Protein AF-A0A7S3NLM1-F1 (afdb_monomer_lite)

Organism: NCBI:txid44058

Structure (mmCIF, N/CA/C/O backbone):
data_AF-A0A7S3NLM1-F1
#
_entry.id   AF-A0A7S3NLM1-F1
#
loop_
_atom_site.group_PDB
_atom_site.id
_atom_site.type_symbol
_atom_site.label_atom_id
_atom_site.label_alt_id
_atom_site.label_comp_id
_atom_site.label_asym_id
_atom_site.label_entity_id
_atom_site.label_seq_id
_atom_site.pdbx_PDB_ins_code
_atom_site.Cartn_x
_atom_site.Cartn_y
_atom_site.Cartn_z
_atom_site.occupancy
_atom_site.B_iso_or_equiv
_atom_site.auth_seq_id
_atom_site.auth_comp_id
_atom_site.auth_asym_id
_atom_site.auth_atom_id
_atom_site.pdbx_PDB_model_num
ATOM 1 N N . SER A 1 1 ? 18.490 34.450 -46.435 1.00 62.84 1 SER A N 1
ATOM 2 C CA . SER A 1 1 ? 18.155 33.152 -47.071 1.00 62.84 1 SER A CA 1
ATOM 3 C C . SER A 1 1 ? 18.960 31.990 -46.483 1.00 62.84 1 SER A C 1
ATOM 5 O O . SER A 1 1 ? 18.357 30.974 -46.167 1.00 62.84 1 SER A O 1
ATOM 7 N N . PHE A 1 2 ? 20.268 32.144 -46.233 1.00 58.56 2 PHE A N 1
ATOM 8 C CA . PHE A 1 2 ? 21.143 31.094 -45.671 1.00 58.56 2 PHE A CA 1
ATOM 9 C C . PHE A 1 2 ? 20.804 30.619 -44.239 1.00 58.56 2 PHE A C 1
ATOM 11 O O . PHE A 1 2 ? 20.803 29.419 -43.981 1.00 58.56 2 PHE A O 1
ATOM 18 N N . GLY A 1 3 ? 20.452 31.525 -43.315 1.00 69.44 3 GLY A N 1
ATOM 19 C CA . GLY A 1 3 ? 20.170 31.158 -41.914 1.00 69.44 3 GLY A CA 1
ATOM 20 C C . GLY A 1 3 ? 18.983 30.198 -41.735 1.00 69.44 3 GLY A C 1
ATOM 21 O O . GLY A 1 3 ? 19.087 29.208 -41.016 1.00 69.44 3 GLY A O 1
ATOM 22 N N . ARG A 1 4 ? 17.887 30.416 -42.479 1.00 68.12 4 ARG A N 1
ATOM 23 C CA . ARG A 1 4 ? 16.708 29.526 -42.464 1.00 68.12 4 ARG A CA 1
ATOM 24 C C . ARG A 1 4 ? 17.016 28.129 -43.015 1.00 68.12 4 ARG A C 1
ATOM 26 O O . ARG A 1 4 ? 16.465 27.144 -42.533 1.00 68.12 4 ARG A O 1
ATOM 33 N N . ALA A 1 5 ? 17.906 28.028 -44.002 1.00 74.69 5 ALA A N 1
ATOM 34 C CA . ALA A 1 5 ? 18.314 26.742 -44.564 1.00 74.69 5 ALA A CA 1
ATOM 35 C C . ALA A 1 5 ? 19.135 25.916 -43.557 1.00 74.69 5 ALA A C 1
ATOM 37 O O . ALA A 1 5 ? 18.885 24.721 -43.399 1.00 74.69 5 ALA A O 1
ATOM 38 N N . ALA A 1 6 ? 20.049 26.558 -42.823 1.00 76.62 6 ALA A N 1
ATOM 39 C CA . ALA A 1 6 ? 20.844 25.905 -41.782 1.00 76.62 6 ALA A CA 1
ATOM 40 C C . ALA A 1 6 ? 19.979 25.404 -40.610 1.00 76.62 6 ALA A C 1
ATOM 42 O O . ALA A 1 6 ? 20.187 24.302 -40.099 1.00 76.62 6 ALA A O 1
ATOM 43 N N . GLU A 1 7 ? 18.970 26.177 -40.212 1.00 80.62 7 GLU A N 1
ATOM 44 C CA . GLU A 1 7 ? 18.048 25.802 -39.138 1.00 80.62 7 GLU A CA 1
ATOM 45 C C . GLU A 1 7 ? 17.127 24.635 -39.526 1.00 80.62 7 GLU A C 1
ATOM 47 O O . GLU A 1 7 ? 16.941 23.693 -38.751 1.00 80.62 7 GLU A O 1
ATOM 52 N N . ASN A 1 8 ? 16.641 24.625 -40.769 1.00 84.75 8 ASN A N 1
ATOM 53 C CA . ASN A 1 8 ? 15.881 23.501 -41.312 1.00 84.75 8 ASN A CA 1
ATOM 54 C C . ASN A 1 8 ? 16.720 22.216 -41.390 1.00 84.75 8 ASN A C 1
ATOM 56 O O . ASN A 1 8 ? 16.198 21.123 -41.158 1.00 84.75 8 ASN A O 1
ATOM 60 N N . LEU A 1 9 ? 18.022 22.331 -41.670 1.00 82.06 9 LEU A N 1
ATOM 61 C CA . LEU A 1 9 ? 18.938 21.190 -41.679 1.00 82.06 9 LEU A CA 1
ATOM 62 C C . LEU A 1 9 ? 19.147 20.618 -40.269 1.00 82.06 9 LEU A C 1
ATOM 64 O O . LEU A 1 9 ? 19.126 19.400 -40.092 1.00 82.06 9 LEU A O 1
ATOM 68 N N . LYS A 1 10 ? 19.293 21.485 -39.257 1.00 84.62 10 LYS A N 1
ATOM 69 C CA . LYS A 1 10 ? 19.396 21.068 -37.849 1.00 84.62 10 LYS A CA 1
ATOM 70 C C . LYS A 1 10 ? 18.141 20.329 -37.387 1.00 84.62 10 LYS A C 1
ATOM 72 O O . LYS A 1 10 ? 18.267 19.258 -36.798 1.00 84.62 10 LYS A O 1
ATOM 77 N N . LYS A 1 11 ? 16.949 20.848 -37.707 1.00 82.19 11 LYS A N 1
ATOM 78 C CA . LYS A 1 11 ? 15.674 20.186 -37.381 1.00 82.19 11 LYS A CA 1
ATOM 79 C C . LYS A 1 11 ? 15.560 18.812 -38.043 1.00 82.19 11 LYS A C 1
ATOM 81 O O . LYS A 1 11 ? 15.330 17.825 -37.350 1.00 82.19 11 LYS A O 1
ATOM 86 N N . LYS A 1 12 ? 15.837 18.716 -39.349 1.00 85.88 12 LYS A N 1
ATOM 87 C CA . LYS A 1 12 ? 15.828 17.430 -40.071 1.00 85.88 12 LYS A CA 1
ATOM 88 C C . LYS A 1 12 ? 16.835 16.427 -39.505 1.00 85.88 12 LYS A C 1
ATOM 90 O O . LYS A 1 12 ? 16.518 15.246 -39.387 1.00 85.88 12 LYS A O 1
ATOM 95 N N . ASN A 1 13 ? 18.033 16.874 -39.130 1.00 84.69 13 ASN A N 1
ATOM 96 C CA . ASN A 1 13 ? 19.042 15.997 -38.536 1.00 84.69 13 ASN A CA 1
ATOM 97 C C . ASN A 1 13 ? 18.647 15.524 -37.132 1.00 84.69 13 ASN A C 1
ATOM 99 O O . ASN A 1 13 ? 18.860 14.354 -36.822 1.00 84.69 13 ASN A O 1
ATOM 103 N N . ALA A 1 14 ? 18.025 16.380 -36.318 1.00 77.75 14 ALA A N 1
ATOM 104 C CA . ALA A 1 14 ? 17.492 15.993 -35.015 1.00 77.75 14 ALA A CA 1
ATOM 105 C C . ALA A 1 14 ? 16.374 14.947 -35.152 1.00 77.75 14 ALA A C 1
ATOM 107 O O . ALA A 1 14 ? 16.414 13.922 -34.480 1.00 77.75 14 ALA A O 1
ATOM 108 N N . GLU A 1 15 ? 15.427 15.133 -36.075 1.00 81.31 15 GLU A N 1
ATOM 109 C CA . GLU A 1 15 ? 14.373 14.142 -36.352 1.00 81.31 15 GLU A CA 1
ATOM 110 C C . GLU A 1 15 ? 14.943 12.801 -36.824 1.00 81.31 15 GLU A C 1
ATOM 112 O O . GLU A 1 15 ? 14.511 11.733 -36.383 1.00 81.31 15 GLU A O 1
ATOM 117 N N . ARG A 1 16 ? 15.950 12.840 -37.703 1.00 82.50 16 ARG A N 1
ATOM 118 C CA . ARG A 1 16 ? 16.629 11.636 -38.194 1.00 82.50 16 ARG A CA 1
ATOM 119 C C . ARG A 1 16 ? 17.373 10.915 -37.071 1.00 82.50 16 ARG A C 1
ATOM 121 O O . ARG A 1 16 ? 17.345 9.687 -37.005 1.00 82.50 16 ARG A O 1
ATOM 128 N N . TRP A 1 17 ? 18.001 11.677 -36.178 1.00 76.44 17 TRP A N 1
ATOM 129 C CA . TRP A 1 17 ? 18.663 11.163 -34.984 1.00 76.44 17 TRP A CA 1
ATOM 130 C C . TRP A 1 17 ? 17.658 10.515 -34.022 1.00 76.44 17 TRP A C 1
ATOM 132 O O . TRP A 1 17 ? 17.884 9.384 -33.594 1.00 76.44 17 TRP A O 1
ATOM 142 N N . TRP A 1 18 ? 16.506 11.151 -33.778 1.00 71.94 18 TRP A N 1
ATOM 143 C CA . TRP A 1 18 ? 15.428 10.599 -32.952 1.00 71.94 18 TRP A CA 1
ATOM 144 C C . TRP A 1 18 ? 14.827 9.317 -33.528 1.00 71.94 18 TRP A C 1
ATOM 146 O O . TRP A 1 18 ? 14.647 8.364 -32.778 1.00 71.94 18 TRP A O 1
ATOM 156 N N . ARG A 1 19 ? 14.582 9.229 -34.844 1.00 77.75 19 ARG A N 1
ATOM 157 C CA . ARG A 1 19 ? 14.093 7.983 -35.473 1.00 77.75 19 ARG A CA 1
ATOM 158 C C . ARG A 1 19 ? 15.082 6.830 -35.318 1.00 77.75 19 ARG A C 1
ATOM 160 O O . ARG A 1 19 ? 14.673 5.703 -35.057 1.00 77.75 19 ARG A O 1
ATOM 167 N N . ARG A 1 20 ? 16.382 7.116 -35.447 1.00 74.75 20 ARG A N 1
ATOM 168 C CA . ARG A 1 20 ? 17.441 6.109 -35.307 1.00 74.75 20 ARG A CA 1
ATOM 169 C C . ARG A 1 20 ? 17.597 5.638 -33.856 1.00 74.75 20 ARG A C 1
ATOM 171 O O . ARG A 1 20 ? 17.660 4.440 -33.613 1.00 74.75 20 ARG A O 1
ATOM 178 N N . MET A 1 21 ? 17.606 6.570 -32.903 1.00 61.69 21 MET A N 1
ATOM 179 C CA . MET A 1 21 ? 17.732 6.277 -31.467 1.00 61.69 21 MET A CA 1
ATOM 180 C C . MET A 1 21 ? 16.466 5.648 -30.875 1.00 61.69 21 MET A C 1
ATOM 182 O O . MET A 1 21 ? 16.560 4.783 -30.007 1.00 61.69 21 MET A O 1
ATOM 186 N N . GLY A 1 22 ? 15.290 6.083 -31.336 1.00 61.91 22 GLY A N 1
ATOM 187 C CA . GLY A 1 22 ? 13.995 5.549 -30.929 1.00 61.91 22 GLY A CA 1
ATOM 188 C C . GLY A 1 22 ? 13.877 4.070 -31.272 1.00 61.91 22 GLY A C 1
ATOM 189 O O . GLY A 1 22 ? 13.580 3.282 -30.387 1.00 61.91 22 GLY A O 1
ATOM 190 N N . GLY A 1 23 ? 14.223 3.672 -32.502 1.00 62.00 23 GLY A N 1
ATOM 191 C CA . GLY A 1 23 ? 14.181 2.265 -32.921 1.00 62.00 23 GLY A CA 1
ATOM 192 C C . GLY A 1 23 ? 15.163 1.352 -32.176 1.00 62.00 23 GLY A C 1
ATOM 193 O O . GLY A 1 23 ? 14.821 0.219 -31.846 1.00 62.00 23 GLY A O 1
ATOM 194 N N . GLU A 1 24 ? 16.369 1.834 -31.857 1.00 64.25 24 GLU A N 1
ATOM 195 C CA . GLU A 1 24 ? 17.355 1.039 -31.111 1.00 64.25 24 GLU A CA 1
ATOM 196 C C . GLU A 1 24 ? 16.946 0.835 -29.643 1.00 64.25 24 GLU A C 1
ATOM 198 O O . GLU A 1 24 ? 17.044 -0.277 -29.115 1.00 64.25 24 GLU A O 1
ATOM 203 N N . LYS A 1 25 ? 16.464 1.897 -28.980 1.00 60.38 25 LYS A N 1
ATOM 204 C CA . LYS A 1 25 ? 15.961 1.813 -27.602 1.00 60.38 25 LYS A CA 1
ATOM 205 C C . LYS A 1 25 ? 14.702 0.957 -27.535 1.00 60.38 25 LYS A C 1
ATOM 207 O O . LYS A 1 25 ? 14.636 0.079 -26.684 1.00 60.38 25 LYS A O 1
ATOM 212 N N . GLU A 1 26 ? 13.768 1.155 -28.459 1.00 67.25 26 GLU A N 1
ATOM 213 C CA . GLU A 1 26 ? 12.529 0.381 -28.562 1.00 67.25 26 GLU A CA 1
ATOM 214 C C . GLU A 1 26 ? 12.821 -1.118 -28.728 1.00 67.25 26 GLU A C 1
ATOM 216 O O . GLU A 1 26 ? 12.281 -1.932 -27.988 1.00 67.25 26 GLU A O 1
ATOM 221 N N . CYS A 1 27 ? 13.774 -1.495 -29.590 1.00 67.38 27 CYS A N 1
ATOM 222 C CA . CYS A 1 27 ? 14.176 -2.896 -29.753 1.00 67.38 27 CYS A CA 1
ATOM 223 C C . CYS A 1 27 ? 14.797 -3.488 -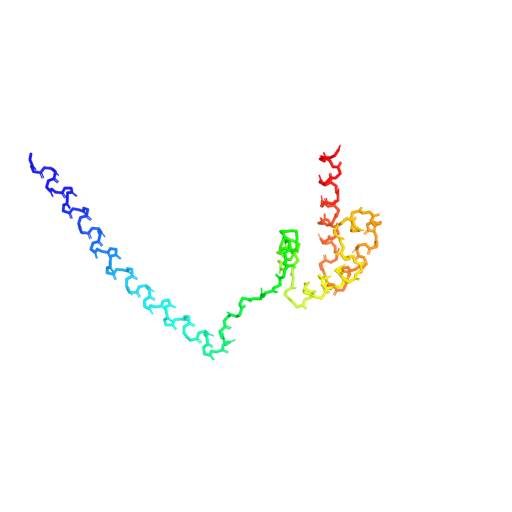28.472 1.00 67.38 27 CYS A C 1
ATOM 225 O O . CYS A 1 27 ? 14.549 -4.647 -28.137 1.00 67.38 27 CYS A O 1
ATOM 227 N N . LYS A 1 28 ? 15.585 -2.705 -27.722 1.00 74.88 28 LYS A N 1
ATOM 228 C CA . LYS A 1 28 ? 16.143 -3.133 -26.425 1.00 74.88 28 LYS A CA 1
ATOM 229 C C . LYS A 1 28 ? 15.053 -3.294 -25.359 1.00 74.88 28 LYS A C 1
ATOM 231 O O . LYS A 1 28 ? 15.076 -4.285 -24.633 1.00 74.88 28 LYS A O 1
ATOM 236 N N . PHE A 1 29 ? 14.088 -2.376 -25.300 1.00 78.12 29 PHE A N 1
ATOM 237 C CA . PHE A 1 29 ? 12.927 -2.479 -24.411 1.00 78.12 29 PHE A CA 1
ATOM 238 C C . PHE A 1 29 ? 12.060 -3.690 -24.747 1.00 78.12 29 PHE A C 1
ATOM 240 O O . PHE A 1 29 ? 11.701 -4.440 -23.848 1.00 78.12 29 PHE A O 1
ATOM 247 N N . GLN A 1 30 ? 11.787 -3.927 -26.029 1.00 79.44 30 GLN A N 1
ATOM 248 C CA . GLN A 1 30 ? 11.008 -5.075 -26.493 1.00 79.44 30 GLN A CA 1
ATOM 249 C C . GLN A 1 30 ? 11.692 -6.402 -26.163 1.00 79.44 30 GLN A C 1
ATOM 251 O O . GLN A 1 30 ? 11.036 -7.325 -25.688 1.00 79.44 30 GLN A O 1
ATOM 256 N N . LYS A 1 31 ? 13.016 -6.490 -26.343 1.00 83.44 31 LYS A N 1
ATOM 257 C CA . LYS A 1 31 ? 13.791 -7.670 -25.937 1.00 83.44 31 LYS A CA 1
ATOM 258 C C . LYS A 1 31 ? 13.722 -7.901 -24.429 1.00 83.44 31 LYS A C 1
ATOM 260 O O . LYS A 1 31 ? 13.455 -9.018 -24.007 1.00 83.44 31 LYS A O 1
ATOM 265 N N . ALA A 1 32 ? 13.913 -6.851 -23.629 1.00 83.25 32 ALA A N 1
ATOM 266 C CA . ALA A 1 32 ? 13.813 -6.949 -22.175 1.00 83.25 32 ALA A CA 1
ATOM 267 C C . ALA A 1 32 ? 12.400 -7.357 -21.723 1.00 83.25 32 ALA A C 1
ATOM 269 O O . ALA A 1 32 ? 12.262 -8.223 -20.864 1.00 83.25 32 ALA A O 1
ATOM 270 N N . ALA A 1 33 ? 11.357 -6.781 -22.326 1.00 82.56 33 ALA A N 1
ATOM 271 C CA . ALA A 1 33 ? 9.968 -7.130 -22.047 1.00 82.56 33 ALA A CA 1
ATOM 272 C C . ALA A 1 33 ? 9.678 -8.598 -22.385 1.00 82.56 33 ALA A C 1
ATOM 274 O O . ALA A 1 33 ? 9.123 -9.304 -21.552 1.00 82.56 33 ALA A O 1
ATOM 275 N N . HIS A 1 34 ? 10.125 -9.079 -23.549 1.00 84.81 34 HIS A N 1
ATOM 276 C CA . HIS A 1 34 ? 9.975 -10.480 -23.945 1.00 84.81 34 HIS A CA 1
ATOM 277 C C . HIS A 1 34 ? 10.666 -11.434 -22.963 1.00 84.81 34 HIS A C 1
ATOM 279 O O . HIS A 1 34 ? 10.052 -12.39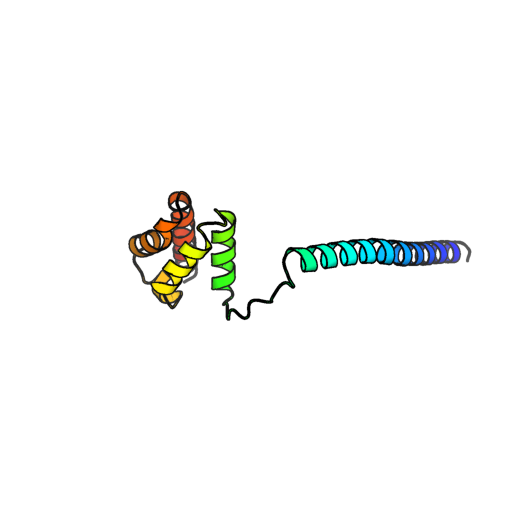1 -22.504 1.00 84.81 34 HIS A O 1
ATOM 285 N N . SER A 1 35 ? 11.913 -11.146 -22.577 1.00 85.81 35 SER A N 1
ATOM 286 C CA . SER A 1 35 ? 12.631 -11.965 -21.592 1.00 85.81 35 SER A CA 1
ATOM 287 C C . SER A 1 35 ? 11.942 -11.977 -20.224 1.00 85.81 35 SER A C 1
ATOM 289 O O . SER A 1 35 ? 11.914 -13.008 -19.559 1.00 85.81 35 SER A O 1
ATOM 291 N N . LEU A 1 36 ? 11.359 -10.852 -19.797 1.00 84.88 36 LEU A N 1
ATOM 292 C CA . LEU A 1 36 ? 10.574 -10.794 -18.562 1.00 84.88 36 LEU A CA 1
ATOM 293 C C . LEU A 1 36 ? 9.262 -11.585 -18.678 1.00 84.88 36 LEU A C 1
ATOM 295 O O . LEU A 1 36 ? 8.887 -12.255 -17.720 1.00 84.88 36 LEU A O 1
ATOM 299 N N . GLU A 1 37 ? 8.585 -11.543 -19.829 1.00 88.44 37 GLU A N 1
ATOM 300 C CA . GLU A 1 37 ? 7.376 -12.337 -20.084 1.00 88.44 37 GLU A CA 1
ATOM 301 C C . GLU A 1 37 ? 7.661 -13.845 -20.103 1.00 88.44 37 GLU A C 1
ATOM 303 O O . GLU A 1 37 ? 6.859 -14.613 -19.576 1.00 88.44 37 GLU A O 1
ATOM 308 N N . GLU A 1 38 ? 8.797 -14.280 -20.654 1.00 86.75 38 GLU A N 1
ATOM 309 C CA . GLU A 1 38 ? 9.213 -15.690 -20.624 1.00 86.75 38 GLU A CA 1
ATOM 310 C C . GLU A 1 38 ? 9.519 -16.175 -19.199 1.00 86.75 38 GLU A C 1
ATOM 312 O O . GLU A 1 38 ? 9.151 -17.291 -18.837 1.00 86.75 38 GLU A O 1
ATOM 317 N N . LEU A 1 39 ? 10.160 -15.337 -18.374 1.00 86.56 39 LEU A N 1
ATOM 318 C CA . LEU A 1 39 ? 10.561 -15.697 -17.008 1.00 86.56 39 LEU A CA 1
ATOM 319 C C . LEU A 1 39 ? 9.427 -15.592 -15.978 1.00 86.56 39 LEU A C 1
ATOM 321 O O . LEU A 1 39 ? 9.394 -16.363 -15.019 1.00 86.56 39 LEU A O 1
ATOM 325 N N . HIS A 1 40 ? 8.522 -14.623 -16.137 1.00 82.62 40 HIS A N 1
ATOM 326 C CA . HIS A 1 40 ? 7.509 -14.281 -15.130 1.00 82.62 40 HIS A CA 1
ATOM 327 C C . HIS A 1 40 ? 6.062 -14.444 -15.618 1.00 82.62 40 HIS A C 1
ATOM 329 O O . HIS A 1 40 ? 5.128 -14.267 -14.833 1.00 82.62 40 HIS A O 1
ATOM 335 N N . GLY A 1 41 ? 5.863 -14.804 -16.888 1.00 82.56 41 GLY A N 1
ATOM 336 C CA . GLY A 1 41 ? 4.558 -14.812 -17.537 1.00 82.56 41 GLY A CA 1
ATOM 337 C C . GLY A 1 41 ? 4.103 -13.410 -17.949 1.00 82.56 41 GLY A C 1
ATOM 338 O O . GLY A 1 41 ? 4.641 -12.388 -17.518 1.00 82.56 41 GLY A O 1
ATOM 339 N N . LYS A 1 42 ? 3.069 -13.344 -18.796 1.00 79.12 42 LYS A N 1
ATOM 340 C CA . LYS A 1 42 ? 2.503 -12.058 -19.221 1.00 79.12 42 LYS A CA 1
ATOM 341 C C . LYS A 1 42 ? 1.899 -11.316 -18.027 1.00 79.12 42 LYS A C 1
ATOM 343 O O . LYS A 1 42 ? 1.077 -11.905 -17.316 1.00 79.12 42 LYS A O 1
ATOM 348 N N . PRO A 1 43 ? 2.225 -10.025 -17.826 1.00 68.81 43 PRO A N 1
ATOM 349 C CA . PRO A 1 43 ? 1.623 -9.236 -16.765 1.00 68.81 43 PRO A CA 1
ATOM 350 C C . PRO A 1 43 ? 0.113 -9.169 -16.986 1.00 68.81 43 PRO A C 1
ATOM 352 O O . PRO A 1 43 ? -0.390 -8.554 -17.928 1.00 68.81 43 PRO A O 1
ATOM 355 N N . THR A 1 44 ? -0.632 -9.834 -16.110 1.00 64.75 44 THR A N 1
ATOM 356 C CA . THR A 1 44 ? -2.086 -9.761 -16.127 1.00 64.75 44 THR A CA 1
ATOM 357 C C . THR A 1 44 ? -2.500 -8.431 -15.512 1.00 64.75 44 THR A C 1
ATOM 359 O O . THR A 1 44 ? -2.110 -8.087 -14.394 1.00 64.75 44 THR A O 1
ATOM 362 N N . LYS A 1 45 ? -3.312 -7.651 -16.233 1.00 57.59 45 LYS A N 1
ATOM 363 C CA . LYS A 1 45 ? -4.034 -6.540 -15.609 1.00 57.59 45 LYS A CA 1
ATOM 364 C C . LYS A 1 45 ? -4.993 -7.168 -14.606 1.00 57.59 45 LYS A C 1
ATOM 366 O O . LYS A 1 45 ? -6.006 -7.736 -15.013 1.00 57.59 45 LYS A O 1
ATOM 371 N N . ARG A 1 46 ? -4.668 -7.121 -13.311 1.00 55.34 46 ARG A N 1
ATOM 372 C CA . ARG A 1 46 ? -5.612 -7.512 -12.258 1.00 55.34 46 ARG A CA 1
ATOM 373 C C . ARG A 1 46 ? -6.886 -6.692 -12.466 1.00 55.34 46 ARG A C 1
ATOM 375 O O . ARG A 1 46 ? -6.872 -5.480 -12.276 1.00 55.34 46 ARG A O 1
ATOM 382 N N . LYS A 1 47 ? -7.972 -7.351 -12.888 1.00 53.38 47 LYS A N 1
ATOM 383 C CA . LYS A 1 47 ? -9.337 -6.801 -12.907 1.00 53.38 47 LYS A CA 1
ATOM 384 C C . LYS A 1 47 ? -9.863 -6.711 -11.472 1.00 53.38 47 LYS A C 1
ATOM 386 O O . LYS A 1 47 ? -10.887 -7.292 -11.136 1.00 53.38 47 LYS A O 1
ATOM 391 N N . GLU A 1 48 ? -9.114 -6.068 -10.591 1.00 59.25 48 GLU A N 1
ATOM 392 C CA . GLU A 1 48 ? -9.605 -5.769 -9.256 1.00 59.25 48 GLU A CA 1
ATOM 393 C C . GLU A 1 48 ? -10.327 -4.424 -9.376 1.00 59.25 48 GLU A C 1
ATOM 395 O O . GLU A 1 48 ? -9.709 -3.426 -9.746 1.00 59.25 48 GLU A O 1
ATOM 400 N N . ASN A 1 49 ? -11.644 -4.415 -9.141 1.00 62.44 49 ASN A N 1
ATOM 401 C CA . ASN A 1 49 ? -12.453 -3.197 -9.047 1.00 62.44 49 ASN A CA 1
ATOM 402 C C . ASN A 1 49 ? -11.976 -2.396 -7.828 1.00 62.44 49 ASN A C 1
ATOM 404 O O . ASN A 1 49 ? -12.547 -2.501 -6.748 1.00 62.44 49 ASN A O 1
ATOM 408 N N . MET A 1 50 ? -10.877 -1.664 -7.986 1.00 66.00 50 MET A N 1
ATOM 409 C CA . MET A 1 50 ? -10.296 -0.841 -6.938 1.00 66.00 50 MET A CA 1
ATOM 410 C C . MET A 1 50 ? -10.742 0.593 -7.086 1.00 66.00 50 MET A C 1
ATOM 412 O O . MET A 1 50 ? -10.609 1.203 -8.148 1.00 66.00 50 MET A O 1
ATOM 416 N N . THR A 1 51 ? -11.231 1.139 -5.985 1.00 79.50 51 THR A N 1
ATOM 417 C CA . THR A 1 51 ? -11.454 2.569 -5.847 1.00 79.50 51 THR A CA 1
ATOM 418 C C . THR A 1 51 ? -10.112 3.306 -5.795 1.00 79.50 51 THR A C 1
ATOM 420 O O . THR A 1 51 ? -9.061 2.729 -5.504 1.00 79.50 51 THR A O 1
ATOM 423 N N . VAL A 1 52 ? -10.137 4.616 -6.044 1.00 77.81 52 VAL A N 1
ATOM 424 C CA . VAL A 1 52 ? -8.953 5.482 -5.891 1.00 77.81 52 VAL A CA 1
ATOM 425 C C . VAL A 1 52 ? -8.382 5.386 -4.470 1.00 77.81 52 VAL A C 1
ATOM 427 O O . VAL A 1 52 ? -7.164 5.369 -4.298 1.00 77.81 52 VAL A O 1
ATOM 430 N N . LEU A 1 53 ? -9.255 5.238 -3.469 1.00 75.81 53 LEU A N 1
ATOM 431 C CA . LEU A 1 53 ? -8.872 5.029 -2.074 1.00 75.81 53 LEU A CA 1
ATOM 432 C C . LEU A 1 53 ? -8.182 3.678 -1.861 1.00 75.81 53 LEU A C 1
ATOM 434 O O . LEU A 1 53 ? -7.144 3.636 -1.207 1.00 75.81 53 LEU A O 1
ATOM 438 N N . ASP A 1 54 ? -8.672 2.595 -2.476 1.00 75.19 54 ASP A N 1
ATOM 439 C CA . ASP A 1 54 ? -7.998 1.290 -2.412 1.00 75.19 54 ASP A CA 1
ATOM 440 C C . ASP A 1 54 ? -6.582 1.369 -2.996 1.00 75.19 54 ASP A C 1
ATOM 442 O O . ASP A 1 54 ? -5.633 0.860 -2.399 1.00 75.19 54 ASP A O 1
ATOM 446 N N . CYS A 1 55 ? -6.412 2.047 -4.135 1.00 75.44 55 CYS A N 1
ATOM 447 C CA . CYS A 1 55 ? -5.097 2.268 -4.736 1.00 75.44 55 CYS A CA 1
ATOM 448 C C . CYS A 1 55 ? -4.180 3.088 -3.825 1.00 75.44 55 CYS A C 1
ATOM 450 O O . CYS A 1 55 ? -3.029 2.702 -3.622 1.00 75.44 55 CYS A O 1
ATOM 452 N N . LEU A 1 56 ? -4.677 4.189 -3.257 1.00 76.56 56 LEU A N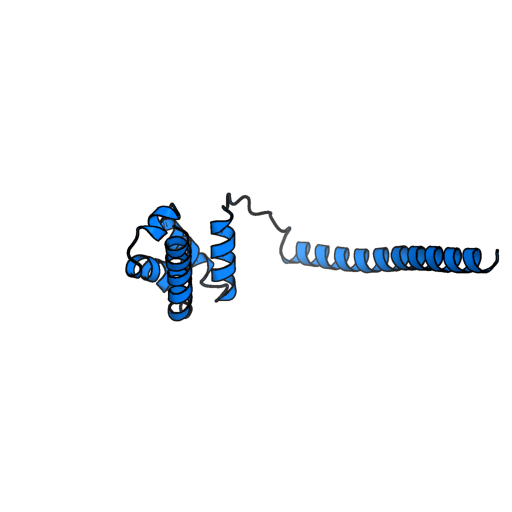 1
ATOM 453 C CA . LEU A 1 56 ? -3.898 5.046 -2.368 1.00 76.56 56 LEU A CA 1
ATOM 454 C C . LEU A 1 56 ? -3.437 4.270 -1.130 1.00 76.56 56 LEU A C 1
ATOM 456 O O . LEU A 1 56 ? -2.239 4.214 -0.852 1.00 76.56 56 LEU A O 1
ATOM 460 N N . VAL A 1 57 ? -4.362 3.589 -0.451 1.00 73.69 57 VAL A N 1
ATOM 461 C CA . VAL A 1 57 ? -4.063 2.781 0.737 1.00 73.69 57 VAL A CA 1
ATOM 462 C C . VAL A 1 57 ? -3.105 1.638 0.399 1.00 73.69 57 VAL A C 1
ATOM 464 O O . VAL A 1 57 ? -2.155 1.399 1.143 1.00 73.69 57 VAL A O 1
ATOM 467 N N . ARG A 1 58 ? -3.255 0.973 -0.755 1.00 72.56 58 ARG A N 1
ATOM 468 C CA . ARG A 1 58 ? -2.292 -0.047 -1.208 1.00 72.56 58 ARG A CA 1
ATOM 469 C C . ARG A 1 58 ? -0.907 0.524 -1.472 1.00 72.56 58 ARG A C 1
ATOM 471 O O . ARG A 1 58 ? 0.063 -0.128 -1.100 1.00 72.56 58 ARG A O 1
ATOM 478 N N . ILE A 1 59 ? -0.791 1.697 -2.093 1.00 74.06 59 ILE A N 1
ATOM 479 C CA . ILE A 1 59 ? 0.505 2.349 -2.340 1.00 74.06 59 ILE A CA 1
ATOM 480 C C . ILE A 1 59 ? 1.188 2.638 -1.006 1.00 74.06 59 ILE A C 1
ATOM 482 O O . ILE A 1 59 ? 2.329 2.221 -0.806 1.00 74.06 59 ILE A O 1
ATOM 486 N N . ILE A 1 60 ? 0.464 3.252 -0.073 1.00 70.88 60 ILE A N 1
ATOM 487 C CA . ILE A 1 60 ? 0.951 3.560 1.274 1.00 70.88 60 ILE A CA 1
ATOM 488 C C . ILE A 1 60 ? 1.431 2.288 1.985 1.00 70.88 60 ILE A C 1
ATOM 490 O O . ILE A 1 60 ? 2.545 2.248 2.504 1.00 70.88 60 ILE A O 1
ATOM 494 N N . LEU A 1 61 ? 0.631 1.218 1.949 1.00 66.00 61 LEU A N 1
ATOM 495 C CA . LEU A 1 61 ? 0.986 -0.064 2.558 1.00 66.00 61 LEU A CA 1
ATOM 496 C C . LEU A 1 61 ? 2.153 -0.757 1.834 1.00 66.00 61 LEU A C 1
ATOM 498 O O . LEU A 1 61 ? 2.971 -1.408 2.481 1.00 66.00 61 LEU A O 1
ATOM 502 N N . SER A 1 62 ? 2.269 -0.627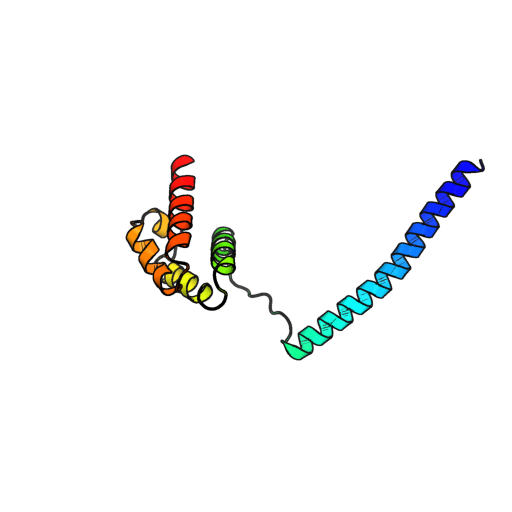 0.510 1.00 66.56 62 SER A N 1
ATOM 503 C CA . SER A 1 62 ? 3.299 -1.302 -0.296 1.00 66.56 62 SER A CA 1
ATOM 504 C C . SER A 1 62 ? 4.715 -0.794 -0.028 1.00 66.56 62 SER A C 1
ATOM 506 O O . SER A 1 62 ? 5.656 -1.584 -0.087 1.00 66.56 62 SER A O 1
ATOM 508 N N . GLN A 1 63 ? 4.850 0.483 0.343 1.00 63.47 63 GLN A N 1
ATOM 509 C CA . GLN A 1 63 ? 6.131 1.113 0.674 1.00 63.47 63 GLN A CA 1
ATOM 510 C C . GLN A 1 63 ? 6.735 0.602 1.991 1.00 63.47 63 GLN A C 1
ATOM 512 O O . GLN A 1 63 ? 7.876 0.926 2.307 1.00 63.47 63 GLN A O 1
ATOM 517 N N . THR A 1 64 ? 5.980 -0.178 2.774 1.00 56.31 64 THR A N 1
ATOM 518 C CA . THR A 1 64 ? 6.410 -0.660 4.092 1.00 56.31 64 THR A CA 1
ATOM 519 C C . THR A 1 64 ? 7.156 -1.992 3.990 1.00 56.31 64 THR A C 1
ATOM 521 O O . THR A 1 64 ? 8.364 -2.018 4.200 1.00 56.31 64 THR A O 1
ATOM 524 N N . THR A 1 65 ? 6.479 -3.081 3.598 1.00 54.16 65 THR A N 1
ATOM 525 C CA . THR A 1 65 ? 7.105 -4.387 3.323 1.00 54.16 65 THR A CA 1
ATOM 526 C C . THR A 1 65 ? 6.208 -5.238 2.413 1.00 54.16 65 THR A C 1
ATOM 528 O O . THR A 1 65 ? 5.089 -5.595 2.785 1.00 54.16 65 THR A O 1
ATOM 531 N N . TYR A 1 66 ? 6.708 -5.637 1.236 1.00 57.94 66 TYR A N 1
ATOM 532 C CA . TYR A 1 66 ? 5.972 -6.421 0.221 1.00 57.94 66 TYR A CA 1
ATOM 533 C C . TYR A 1 66 ? 5.301 -7.700 0.766 1.00 57.94 66 TYR A C 1
ATOM 535 O O . TYR A 1 66 ? 4.221 -8.075 0.319 1.00 57.94 66 TYR A O 1
ATOM 543 N N . LYS A 1 67 ? 5.920 -8.367 1.753 1.00 61.28 67 LYS A N 1
ATOM 544 C CA . LYS A 1 67 ? 5.468 -9.675 2.260 1.00 61.28 67 LYS A CA 1
ATOM 545 C C . LYS A 1 67 ? 4.226 -9.616 3.159 1.00 61.28 67 LYS A C 1
ATOM 547 O O . LYS A 1 67 ? 3.517 -10.612 3.254 1.00 61.28 67 LYS A O 1
ATOM 552 N N . THR A 1 68 ? 3.961 -8.493 3.827 1.00 65.19 68 THR A N 1
ATOM 553 C CA . THR A 1 68 ? 2.883 -8.385 4.833 1.00 65.19 68 THR A CA 1
ATOM 554 C C . THR A 1 68 ? 1.831 -7.328 4.491 1.00 65.19 68 THR A C 1
ATOM 556 O O . THR A 1 68 ? 0.713 -7.402 5.001 1.00 65.19 68 THR A O 1
ATOM 559 N N . SER A 1 69 ? 2.128 -6.410 3.566 1.00 66.94 69 SER A N 1
ATOM 560 C CA . SER A 1 69 ? 1.222 -5.339 3.125 1.00 66.94 69 SER A CA 1
ATOM 561 C C . SER A 1 69 ? -0.076 -5.856 2.498 1.00 66.94 69 SER A C 1
ATOM 563 O O . SER A 1 69 ? -1.158 -5.365 2.814 1.00 66.94 69 SER A O 1
ATOM 565 N N . ALA A 1 70 ? 0.006 -6.898 1.667 1.00 72.88 70 ALA A N 1
ATOM 566 C CA . ALA A 1 70 ? -1.170 -7.523 1.064 1.00 72.88 70 ALA A CA 1
ATOM 567 C C . ALA A 1 70 ? -2.093 -8.164 2.114 1.00 72.88 70 ALA A C 1
ATOM 569 O O . ALA A 1 70 ? -3.314 -8.073 2.004 1.00 72.88 70 ALA A O 1
ATOM 570 N N . ARG A 1 71 ? -1.511 -8.775 3.155 1.00 74.94 71 ARG A N 1
ATOM 571 C CA . ARG A 1 71 ? -2.261 -9.410 4.245 1.00 74.94 71 ARG A CA 1
ATOM 572 C C . ARG A 1 71 ? -2.938 -8.374 5.141 1.00 74.94 71 ARG A C 1
ATOM 574 O O . ARG A 1 71 ? -4.094 -8.565 5.494 1.00 74.94 71 ARG A O 1
ATOM 581 N N . ALA A 1 72 ? -2.252 -7.273 5.449 1.00 73.06 72 ALA A N 1
ATOM 582 C CA . ALA A 1 72 ? -2.827 -6.163 6.207 1.00 73.06 72 ALA A CA 1
ATOM 583 C C . ALA A 1 72 ? -3.993 -5.502 5.453 1.00 73.06 72 ALA A C 1
ATOM 585 O O . ALA A 1 72 ? -5.052 -5.298 6.036 1.00 73.06 72 ALA A O 1
ATOM 586 N N . PHE A 1 73 ? -3.840 -5.247 4.147 1.00 76.12 73 PHE A N 1
ATOM 587 C CA . PHE A 1 73 ? -4.922 -4.710 3.315 1.00 76.12 73 PHE A CA 1
ATOM 588 C C . PHE A 1 73 ? -6.125 -5.659 3.246 1.00 76.12 73 PHE A C 1
ATOM 590 O O . PHE A 1 73 ? -7.263 -5.227 3.410 1.00 76.12 73 PHE A O 1
ATOM 597 N N . ALA A 1 74 ? -5.880 -6.957 3.044 1.00 81.38 74 ALA A N 1
ATOM 598 C CA . ALA A 1 74 ? -6.943 -7.956 3.015 1.00 81.38 74 ALA A CA 1
ATOM 599 C C . ALA A 1 74 ? -7.690 -8.040 4.356 1.00 81.38 74 ALA A C 1
ATOM 601 O O . ALA A 1 74 ? -8.914 -8.104 4.361 1.00 81.38 74 ALA A O 1
ATOM 602 N N . ASN A 1 75 ? -6.973 -7.988 5.483 1.00 81.31 75 ASN A N 1
ATOM 603 C CA . ASN A 1 75 ? -7.586 -8.022 6.810 1.00 81.31 75 ASN A CA 1
ATOM 604 C C . ASN A 1 75 ? -8.396 -6.748 7.101 1.00 81.31 75 ASN A C 1
ATOM 606 O O . ASN A 1 75 ? -9.499 -6.830 7.632 1.00 81.31 75 ASN A O 1
ATOM 610 N N . LEU A 1 76 ? -7.890 -5.583 6.679 1.00 79.50 76 LEU A N 1
ATOM 611 C CA . LEU A 1 76 ? -8.597 -4.308 6.784 1.00 79.50 76 LEU A CA 1
ATOM 612 C C . LEU A 1 76 ? -9.902 -4.324 5.978 1.00 79.50 76 LEU A C 1
ATOM 614 O O . LEU A 1 76 ? -10.950 -4.006 6.520 1.00 79.50 76 LEU A O 1
ATOM 618 N N . LYS A 1 77 ? -9.864 -4.752 4.710 1.00 82.25 77 LYS A N 1
ATOM 619 C CA . LYS A 1 77 ? -11.065 -4.859 3.864 1.00 82.25 77 LYS A CA 1
ATOM 620 C C . LYS A 1 77 ? -12.041 -5.941 4.327 1.00 82.25 77 LYS A C 1
ATOM 622 O O . LYS A 1 77 ? -13.227 -5.832 4.037 1.00 82.25 77 LYS A O 1
ATOM 627 N N . ALA A 1 78 ? -11.555 -6.977 5.011 1.00 83.94 78 ALA A N 1
ATOM 628 C CA . ALA A 1 78 ? -12.401 -8.013 5.593 1.00 83.94 78 ALA A CA 1
ATOM 629 C C . ALA A 1 78 ? -13.159 -7.516 6.834 1.00 83.94 78 ALA A C 1
ATOM 631 O O . ALA A 1 78 ? -14.305 -7.908 7.028 1.00 83.94 78 ALA A O 1
ATOM 632 N N . GLN A 1 79 ? -12.536 -6.663 7.654 1.00 83.62 79 GLN A N 1
ATOM 633 C CA . GLN A 1 79 ? -13.183 -6.057 8.824 1.00 83.62 79 GLN A CA 1
ATOM 634 C C . GLN A 1 79 ? -14.011 -4.818 8.474 1.00 83.62 79 GLN A C 1
ATOM 636 O O . GLN A 1 79 ? -15.025 -4.578 9.117 1.00 83.62 79 GLN A O 1
ATOM 641 N N . PHE A 1 80 ? -13.605 -4.070 7.446 1.00 82.81 80 PHE A N 1
ATOM 642 C CA . PHE A 1 80 ? -14.261 -2.846 6.995 1.00 82.81 80 PHE A CA 1
ATOM 643 C C . PHE A 1 80 ? -14.502 -2.901 5.475 1.00 82.81 80 PHE A C 1
ATOM 645 O O . PHE A 1 80 ? -13.645 -2.505 4.667 1.00 82.81 80 PHE A O 1
ATOM 652 N N . PRO A 1 81 ? -15.670 -3.413 5.049 1.00 82.94 81 PRO A N 1
ATOM 653 C CA . PRO A 1 81 ? -16.058 -3.471 3.644 1.00 82.94 81 PRO A CA 1
ATOM 654 C C . PRO A 1 81 ? -16.103 -2.090 2.977 1.00 82.94 81 PRO A C 1
ATOM 656 O O . PRO A 1 81 ? -15.738 -1.972 1.799 1.00 82.94 81 PRO A O 1
ATOM 659 N N . SER A 1 82 ? -16.475 -1.042 3.719 1.00 81.69 82 SER A N 1
ATOM 660 C CA . SER A 1 82 ? -16.487 0.350 3.257 1.00 81.69 82 SER A CA 1
ATOM 661 C C . SER A 1 82 ? -15.458 1.228 3.980 1.00 81.69 82 SER A C 1
ATOM 663 O O . SER A 1 82 ? -15.097 0.992 5.128 1.00 81.69 82 SER A O 1
ATOM 665 N N . TRP A 1 83 ? -14.983 2.278 3.302 1.00 77.75 83 TRP A N 1
ATOM 666 C CA . TRP A 1 83 ? -14.084 3.267 3.915 1.00 77.75 83 TRP A CA 1
ATOM 667 C C . TRP A 1 83 ? -14.785 4.125 4.969 1.00 77.75 83 TRP A C 1
ATOM 669 O O . TRP A 1 83 ? -14.126 4.655 5.853 1.00 77.75 83 TRP A O 1
ATOM 679 N N . GLN A 1 84 ? -16.110 4.229 4.898 1.00 77.69 84 GLN A N 1
ATOM 680 C CA . GLN A 1 84 ? -16.909 4.946 5.882 1.00 77.69 84 GLN A CA 1
ATOM 681 C C . GLN A 1 84 ? -16.906 4.218 7.228 1.00 77.69 84 GLN A C 1
ATOM 683 O O . GLN A 1 84 ? -16.653 4.836 8.251 1.00 77.69 84 GLN A O 1
ATOM 688 N N . GLU A 1 85 ? -17.008 2.887 7.215 1.00 77.94 85 GLU A N 1
ATOM 689 C CA . GLU A 1 85 ? -16.853 2.075 8.428 1.00 77.94 85 GLU A CA 1
ATOM 690 C C . GLU A 1 85 ? -15.448 2.181 9.039 1.00 77.94 85 GLU A C 1
ATOM 692 O O . GLU A 1 85 ? -15.307 2.086 10.252 1.00 77.94 85 GLU A O 1
ATOM 697 N N . VAL A 1 86 ? -14.405 2.421 8.231 1.00 76.25 86 VAL A N 1
ATOM 698 C CA . VAL A 1 86 ? -13.049 2.701 8.748 1.00 76.25 86 VAL A CA 1
ATOM 699 C C . VAL A 1 86 ? -12.992 4.056 9.460 1.00 76.25 86 VAL A C 1
ATOM 701 O O . VAL A 1 86 ? -12.264 4.191 10.440 1.00 76.25 86 VAL A O 1
ATOM 704 N N . LEU A 1 87 ? -13.729 5.056 8.965 1.00 73.44 87 LEU A N 1
ATOM 705 C CA . LEU A 1 87 ? -13.788 6.400 9.551 1.00 73.44 87 LEU A CA 1
ATOM 706 C C . LEU A 1 87 ? -14.629 6.434 10.834 1.00 73.44 87 LEU A C 1
ATOM 708 O O . LEU A 1 87 ? -14.260 7.129 11.777 1.00 73.44 87 LEU A O 1
ATOM 712 N N . ASP A 1 88 ? -15.721 5.669 10.873 1.00 76.88 88 ASP A N 1
ATOM 713 C CA . ASP A 1 88 ? -16.624 5.585 12.026 1.00 76.88 88 ASP A CA 1
ATOM 714 C C . ASP A 1 88 ? -16.073 4.672 13.140 1.00 76.88 88 ASP A C 1
ATOM 716 O O . ASP A 1 88 ? -16.513 4.734 14.291 1.00 76.88 88 ASP A O 1
ATOM 720 N N . ALA A 1 89 ? -15.106 3.806 12.819 1.00 76.00 89 A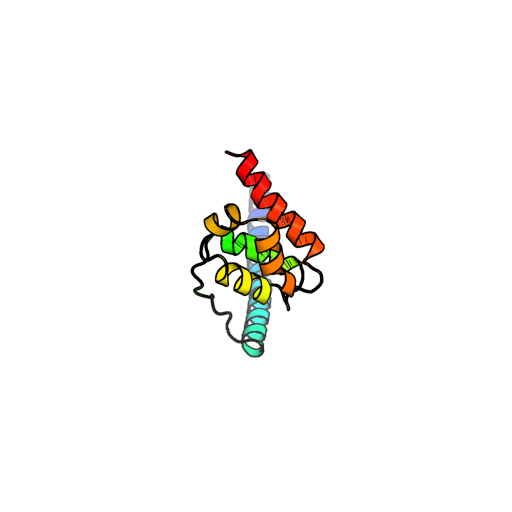LA A N 1
ATOM 721 C CA . ALA A 1 89 ? -14.514 2.884 13.775 1.00 76.00 89 ALA A CA 1
ATOM 722 C C . ALA A 1 89 ? -13.531 3.573 14.739 1.00 76.00 89 ALA A C 1
ATOM 724 O O . ALA A 1 89 ? -12.747 4.440 14.339 1.00 76.00 89 ALA A O 1
ATOM 725 N N . PRO A 1 90 ? -13.464 3.124 16.009 1.00 74.69 90 PRO A N 1
ATOM 726 C CA . PRO A 1 90 ? -12.421 3.561 16.926 1.00 74.69 90 PRO A CA 1
ATOM 727 C C . PRO A 1 90 ? -11.033 3.266 16.351 1.00 74.69 90 PRO A C 1
ATOM 729 O O . PRO A 1 90 ? -10.780 2.162 15.861 1.00 74.69 90 PRO A O 1
ATOM 732 N N . SER A 1 91 ? -10.114 4.223 16.479 1.00 69.12 91 SER A N 1
ATOM 733 C CA . SER A 1 91 ? -8.749 4.135 15.939 1.00 69.12 91 SER A CA 1
ATOM 734 C C . SER A 1 91 ? -7.983 2.890 16.400 1.00 69.12 91 SER A C 1
ATOM 736 O O . SER A 1 91 ? -7.217 2.318 15.626 1.00 69.12 91 SER A O 1
ATOM 738 N N . SER A 1 92 ? -8.244 2.419 17.622 1.00 71.81 92 SER A N 1
ATOM 739 C CA . SER A 1 92 ? -7.714 1.160 18.158 1.00 71.81 92 SER A CA 1
ATOM 740 C C . SER A 1 92 ? -8.151 -0.061 17.344 1.00 71.81 92 SER A C 1
ATOM 742 O O . SER A 1 92 ? -7.347 -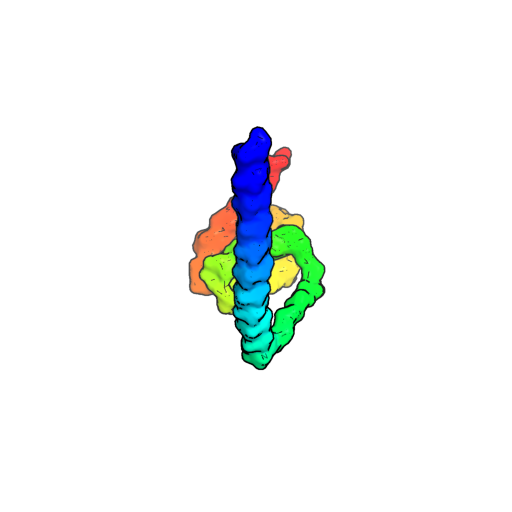0.940 17.065 1.00 71.81 92 SER A O 1
ATOM 744 N N . THR A 1 93 ? -9.403 -0.107 16.896 1.00 75.88 93 THR A N 1
ATOM 745 C CA . THR A 1 93 ? -9.947 -1.228 16.113 1.00 75.88 93 THR A CA 1
ATOM 746 C C . THR A 1 93 ? -9.292 -1.307 14.734 1.00 75.88 93 THR A C 1
ATOM 748 O O . THR A 1 93 ? -8.974 -2.390 14.242 1.00 75.88 93 THR A O 1
ATOM 751 N N . VAL A 1 94 ? -9.031 -0.152 14.118 1.00 72.94 94 VAL A N 1
ATOM 752 C CA . VAL A 1 94 ? -8.359 -0.084 12.815 1.00 72.94 94 VAL A CA 1
ATOM 753 C C . VAL A 1 94 ? -6.875 -0.452 12.937 1.00 72.94 94 VAL A C 1
ATOM 755 O O . VAL A 1 94 ? -6.342 -1.160 12.081 1.00 72.94 94 VAL A O 1
ATOM 758 N N . GLU A 1 95 ? -6.209 -0.034 14.018 1.00 71.44 95 GLU A N 1
ATOM 759 C CA . GLU A 1 95 ? -4.827 -0.419 14.340 1.00 71.44 95 GLU A CA 1
ATOM 760 C C . GLU A 1 95 ? -4.681 -1.942 14.508 1.00 71.44 95 GLU A C 1
ATOM 762 O O . GLU A 1 95 ? -3.723 -2.551 14.019 1.00 71.44 95 GLU A O 1
ATOM 767 N N . ASP A 1 96 ? -5.670 -2.577 15.131 1.00 74.50 96 ASP A N 1
ATOM 768 C CA . ASP A 1 96 ? -5.720 -4.022 15.348 1.00 74.50 96 ASP A CA 1
ATOM 769 C C . ASP A 1 96 ? -5.850 -4.796 14.034 1.00 74.50 96 ASP A C 1
ATOM 771 O O . ASP A 1 96 ? -5.146 -5.793 13.828 1.00 74.50 96 ASP A O 1
ATOM 775 N N . ALA A 1 97 ? -6.674 -4.299 13.106 1.00 74.25 97 ALA A N 1
ATOM 776 C CA . ALA A 1 97 ? -6.863 -4.887 11.781 1.00 74.25 97 ALA A CA 1
ATOM 777 C C . ALA A 1 97 ? -5.550 -4.969 10.979 1.00 74.25 97 ALA A C 1
ATOM 779 O O . ALA A 1 97 ? -5.302 -5.935 10.251 1.00 74.25 97 ALA A O 1
ATOM 780 N N . ILE A 1 98 ? -4.665 -3.984 11.138 1.00 70.38 98 ILE A N 1
ATOM 781 C CA . ILE A 1 98 ? -3.408 -3.880 10.378 1.00 70.38 98 ILE A CA 1
ATOM 782 C C . ILE A 1 98 ? -2.181 -4.395 11.147 1.00 70.38 98 ILE A C 1
ATOM 784 O O . ILE A 1 98 ? -1.088 -4.506 10.581 1.00 70.38 98 ILE A O 1
ATOM 788 N N . ARG A 1 99 ? -2.353 -4.785 12.417 1.00 70.31 99 ARG A N 1
ATOM 789 C CA . ARG A 1 99 ? -1.282 -5.220 13.332 1.00 70.31 99 ARG A CA 1
ATOM 790 C C . ARG A 1 99 ? -0.451 -6.396 12.807 1.00 70.31 99 ARG A C 1
ATOM 792 O O . ARG A 1 99 ? 0.737 -6.501 13.107 1.00 70.31 99 ARG A O 1
ATOM 799 N N . CYS A 1 100 ? -1.032 -7.250 11.963 1.00 64.69 100 CYS A N 1
ATOM 800 C CA . CYS A 1 100 ? -0.346 -8.386 11.336 1.00 64.69 100 CYS A CA 1
ATOM 801 C C . CYS A 1 100 ? 0.833 -8.003 10.401 1.00 64.69 100 CYS A C 1
ATOM 803 O O . CYS A 1 100 ? 1.543 -8.887 9.923 1.00 64.69 100 CYS A O 1
ATOM 805 N N . GLY A 1 101 ? 1.072 -6.705 10.161 1.00 60.47 101 GLY A N 1
ATOM 806 C CA . GLY A 1 101 ? 2.122 -6.153 9.295 1.00 60.47 101 GLY A CA 1
ATOM 807 C C . GLY A 1 101 ? 3.578 -6.261 9.788 1.00 60.47 101 GLY A C 1
ATOM 808 O O . GLY A 1 101 ? 4.491 -6.053 8.990 1.00 60.47 101 GLY A O 1
ATOM 809 N N . GLY A 1 102 ? 3.826 -6.596 11.060 1.00 52.28 102 GLY A N 1
ATOM 810 C CA . GLY A 1 102 ? 5.125 -7.089 11.560 1.00 52.28 102 GLY A CA 1
ATOM 811 C C . GLY A 1 102 ? 6.235 -6.081 11.906 1.00 52.28 102 GLY A C 1
ATOM 812 O O . GLY A 1 102 ? 7.230 -6.503 12.469 1.00 52.28 102 GLY A O 1
ATOM 813 N N . LEU A 1 103 ? 6.090 -4.787 11.611 1.00 49.78 103 LEU A N 1
ATOM 814 C CA . LEU A 1 103 ? 6.945 -3.658 12.081 1.00 49.78 103 LEU A CA 1
ATOM 815 C C . LEU A 1 103 ? 6.452 -2.311 11.506 1.00 49.78 103 LEU A C 1
ATOM 817 O O . LEU A 1 103 ? 6.876 -1.241 11.928 1.00 49.78 103 LEU A O 1
ATOM 821 N N . ALA A 1 104 ? 5.481 -2.366 10.589 1.00 49.66 104 ALA A N 1
ATOM 822 C CA . ALA A 1 104 ? 4.716 -1.235 10.070 1.00 49.66 104 ALA A CA 1
ATOM 823 C C . ALA A 1 104 ? 3.628 -0.708 11.033 1.00 49.66 104 ALA A C 1
ATOM 825 O O . ALA A 1 104 ? 3.104 0.377 10.807 1.00 49.66 104 ALA A O 1
ATOM 826 N N . ALA A 1 105 ? 3.299 -1.432 12.111 1.00 47.94 105 ALA A N 1
ATOM 827 C CA . ALA A 1 105 ? 2.226 -1.069 13.046 1.00 47.94 105 ALA A CA 1
ATOM 828 C C . ALA A 1 105 ? 2.432 0.315 13.697 1.00 47.94 105 ALA A C 1
ATOM 830 O O . ALA A 1 105 ? 1.480 1.070 13.848 1.00 47.94 105 ALA A O 1
ATOM 831 N N . ILE A 1 106 ? 3.685 0.691 13.982 1.00 48.81 106 ILE A N 1
ATOM 832 C CA . ILE A 1 106 ? 4.025 1.971 14.626 1.00 48.81 106 ILE A CA 1
ATOM 833 C C . ILE A 1 106 ? 3.814 3.166 13.674 1.00 48.81 106 ILE A C 1
ATOM 835 O O . ILE A 1 106 ? 3.386 4.225 14.117 1.00 48.81 106 ILE A O 1
ATOM 839 N N . LYS A 1 107 ? 4.053 3.004 12.363 1.00 49.00 107 LYS A N 1
ATOM 840 C CA . LYS A 1 107 ? 3.962 4.099 11.369 1.00 49.00 107 LYS A CA 1
ATOM 841 C C . LYS A 1 107 ? 2.678 4.097 10.539 1.00 49.00 107 LYS A C 1
ATOM 843 O O . LYS A 1 107 ? 2.286 5.122 9.998 1.00 49.00 107 LYS A O 1
ATOM 848 N N . CYS A 1 108 ? 1.980 2.970 10.459 1.00 46.91 108 CYS A N 1
ATOM 849 C CA . CYS A 1 108 ? 0.667 2.899 9.821 1.00 46.91 108 CYS A CA 1
ATOM 850 C C . CYS A 1 108 ? -0.441 3.444 10.743 1.00 46.91 108 CYS A C 1
ATOM 852 O O . CYS A 1 108 ? -1.417 4.009 10.252 1.00 46.91 108 CYS A O 1
ATOM 854 N N . LYS A 1 109 ? -0.226 3.397 12.069 1.00 50.00 109 LYS A N 1
ATOM 855 C CA . LYS A 1 109 ? -1.005 4.150 13.061 1.00 50.00 109 LYS A CA 1
ATOM 856 C C . LYS A 1 109 ? -0.998 5.652 12.768 1.00 50.00 109 LYS A C 1
ATOM 858 O O . LYS A 1 109 ? -2.061 6.260 12.784 1.00 50.00 109 LYS A O 1
ATOM 863 N N . GLU A 1 110 ? 0.153 6.235 12.416 1.00 53.81 110 GLU A N 1
ATOM 864 C CA . GLU A 1 110 ? 0.228 7.643 11.989 1.00 53.81 110 GLU A CA 1
ATOM 865 C C . GLU A 1 110 ? -0.558 7.895 10.698 1.00 53.81 110 GLU A C 1
ATOM 867 O O . GLU A 1 110 ? -1.164 8.947 10.562 1.00 53.81 110 GLU A O 1
ATOM 872 N N . PHE A 1 111 ? -0.622 6.927 9.778 1.00 55.53 111 PHE A N 1
ATOM 873 C CA . PHE A 1 111 ? -1.281 7.091 8.479 1.00 55.53 111 PHE A CA 1
ATOM 874 C C . PHE A 1 111 ? -2.808 7.004 8.544 1.00 55.53 111 PHE A C 1
ATOM 876 O O . PHE A 1 111 ? -3.486 7.836 7.952 1.00 55.53 111 PHE A O 1
ATOM 883 N N . VAL A 1 112 ? -3.358 6.035 9.280 1.00 55.06 112 VAL A N 1
ATOM 884 C CA . VAL A 1 112 ? -4.805 5.960 9.548 1.00 55.06 112 VAL A CA 1
ATOM 885 C C . VAL A 1 112 ? -5.236 7.159 10.391 1.00 55.06 112 VAL A C 1
ATOM 887 O O . VAL A 1 112 ? -6.236 7.792 10.074 1.00 55.06 112 VAL A O 1
ATOM 890 N N . THR A 1 113 ? -4.435 7.545 11.390 1.00 53.16 113 THR A N 1
ATOM 891 C CA . THR A 1 113 ? -4.673 8.763 12.184 1.00 53.16 113 THR A CA 1
ATOM 892 C C . THR A 1 113 ? -4.620 10.019 11.312 1.00 53.16 113 THR A C 1
ATOM 894 O O . THR A 1 113 ? -5.457 10.898 11.475 1.00 53.16 113 THR A O 1
ATOM 897 N N . PHE A 1 114 ? -3.693 10.107 10.352 1.00 61.84 114 PHE A N 1
ATOM 898 C CA . PHE A 1 114 ? -3.616 11.220 9.403 1.00 61.84 114 PHE A CA 1
ATOM 899 C C . PHE A 1 114 ? -4.804 11.230 8.445 1.00 61.84 114 PHE A C 1
ATOM 901 O O . PHE A 1 114 ? -5.361 12.288 8.204 1.00 61.84 114 PHE A O 1
ATOM 908 N N . PHE A 1 115 ? -5.229 10.080 7.920 1.00 58.69 115 PHE A N 1
ATOM 909 C CA . PHE A 1 115 ? -6.363 10.002 6.998 1.00 58.69 115 PHE A CA 1
ATOM 910 C C . PHE A 1 115 ? -7.682 10.369 7.686 1.00 58.69 115 PHE A C 1
ATOM 912 O O . PHE A 1 115 ? -8.462 11.137 7.131 1.00 58.69 115 PHE A O 1
ATOM 919 N N . VAL A 1 116 ? -7.885 9.884 8.915 1.00 55.03 116 VAL A N 1
ATOM 920 C CA . VAL A 1 116 ? -9.033 10.219 9.770 1.00 55.03 116 VAL A CA 1
ATOM 921 C C . VAL A 1 116 ? -9.001 11.702 10.163 1.00 55.03 116 VAL A C 1
ATOM 923 O O . VAL A 1 116 ? -9.996 12.396 9.983 1.00 55.03 116 VAL A O 1
ATOM 926 N N . ASN A 1 117 ? -7.855 12.239 10.604 1.00 53.00 117 ASN A N 1
ATOM 927 C CA . ASN A 1 117 ? -7.736 13.657 10.979 1.00 53.00 117 ASN A CA 1
ATOM 928 C C . ASN A 1 117 ? -7.808 14.617 9.782 1.00 53.00 117 ASN A C 1
ATOM 930 O O . ASN A 1 117 ? -8.369 15.703 9.906 1.00 53.00 117 ASN A O 1
ATOM 934 N N . PHE A 1 118 ? -7.253 14.242 8.627 1.00 62.56 118 PHE A N 1
ATOM 935 C CA . PHE A 1 118 ? -7.296 15.047 7.405 1.00 62.56 118 PHE A CA 1
ATOM 936 C C . PHE A 1 118 ? -8.726 15.153 6.867 1.00 62.56 118 PHE A C 1
ATOM 938 O O . PHE A 1 118 ? -9.153 16.243 6.499 1.00 62.56 118 PHE A O 1
ATOM 945 N N . TYR A 1 119 ? -9.486 14.052 6.880 1.00 55.50 119 TYR A N 1
ATOM 946 C CA . TYR A 1 119 ? -10.899 14.069 6.496 1.00 55.50 119 TYR A CA 1
ATOM 947 C C . TYR A 1 119 ? -11.775 14.842 7.492 1.00 55.50 119 TYR A C 1
ATOM 949 O O . TYR A 1 119 ? -12.632 15.605 7.058 1.00 55.50 119 TYR A O 1
ATOM 957 N N . LEU A 1 120 ? -11.538 14.704 8.803 1.00 51.97 120 LEU A N 1
ATOM 958 C CA . LEU A 1 120 ? -12.269 15.453 9.837 1.00 51.97 120 LEU A CA 1
ATOM 959 C C . LEU A 1 120 ? -11.938 16.952 9.856 1.00 51.97 120 LEU A C 1
ATOM 961 O O . LEU A 1 120 ? -12.749 17.735 10.324 1.00 51.97 120 LEU A O 1
ATOM 965 N N . SER A 1 121 ? -10.772 17.364 9.348 1.00 54.25 121 SER A N 1
ATOM 966 C CA . SER A 1 121 ? -10.409 18.786 9.220 1.00 54.25 121 SER A CA 1
ATOM 967 C C . SER A 1 121 ? -10.995 19.460 7.975 1.00 54.25 121 SER A C 1
ATOM 969 O O . SER A 1 121 ? -10.878 20.675 7.832 1.00 54.25 121 SER A O 1
ATOM 971 N N . PHE A 1 122 ? -11.560 18.682 7.047 1.00 52.81 122 PHE A N 1
ATOM 972 C CA . PHE A 1 122 ? -12.140 19.163 5.789 1.00 52.81 122 PHE A CA 1
ATOM 973 C C . PHE A 1 122 ? -13.685 19.097 5.780 1.00 52.81 122 PHE A C 1
ATOM 975 O O . PHE A 1 122 ? -14.306 19.386 4.757 1.00 52.81 122 PHE A O 1
ATOM 982 N N . LEU A 1 123 ? -14.291 18.734 6.917 1.00 48.00 123 LEU A N 1
ATOM 983 C CA . LEU A 1 123 ? -15.727 18.773 7.225 1.00 48.00 123 LEU A CA 1
ATOM 984 C C . LEU A 1 123 ? -15.987 19.821 8.313 1.00 48.00 123 LEU A C 1
ATOM 986 O O . LEU A 1 123 ? -17.044 20.482 8.225 1.00 48.00 123 LEU A O 1
#

Sequence (123 aa):
SFGRAAENLKKKNAERWWRRMGGEKECKFQKAAHSLEELHGKPTKRKENMTVLDCLVRIILSQTTYKTSARAFANLKAQFPSWQEVLDAPSSTVEDAIRCGGLAAIKCKEFVTFFVNFYLSFL

Secondary structure (DSSP, 8-state):
-HHHHHHHHHHHHHHHHHHHHHHHHHHHHHHHHHHHHHHH-----------HHHHHHHHHHHTT-HHHHHHHHHHHHHH-SSHHHHHHS-HHHHHHHHGGGSS-HHHHHHHHHHHHHHHHT--

Radius of gyration: 24.72 Å; chains: 1; bounding box: 38×49×65 Å

InterPro domains:
  IPR011257 DNA glycosylase [SSF48150] (35-109)

pLDDT: mean 70.01, std 11.3, range [46.91, 88.44]

Foldseek 3Di:
DVVVVVVVVVVVVVVVVCVVVVVVVVVVVVVVQVVCCVVPNDDDPPPDPDDPVLVVQLVVLCVQDVVQSVVLSVLLCVVPVDVVCLLVDDLVVNLVSNVSSPPCSVVVSVVSVCVNVVVVVVD